Protein AF-A0A3D5PKW8-F1 (afdb_monomer)

Nearest PDB structures (foldseek):
  6fny-assembly1_G  TM=9.102E-01  e=1.187E-08  Sinorhizobium meliloti 1021
  7ptj-assembly1_D  TM=8.968E-01  e=5.286E-08  Sinorhizobium meliloti
  6g5z-assembly1_D  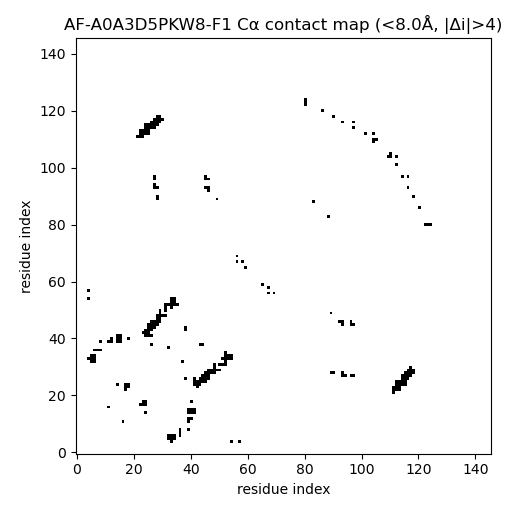TM=8.977E-01  e=1.152E-07  Sinorhizobium meliloti
  6fny-assembly2_H  TM=8.817E-01  e=1.080E-07  Sinorhizobium meliloti 1021
  6g5z-assembly1_A  TM=8.891E-01  e=2.354E-07  Sinorhizobium meliloti

Foldseek 3Di:
DDPDPAPDLPDQDVLNVLVVVVFQFEEQEADQHADDDPCSNRPYYQDDHPDDNYCLQPDDPVCNPDDRPPDDCVCVVVQDADPDDSLRVSVVSSVVRVVVVVVVCVVVVHDRYDYDYDRDDDDDDPPDDDDDDCPVVVVVPPPPDD

Structure (mmCIF, N/CA/C/O backbone):
data_AF-A0A3D5PKW8-F1
#
_entry.id   AF-A0A3D5PKW8-F1
#
loop_
_atom_site.group_PDB
_atom_site.id
_atom_site.type_symbol
_atom_site.label_atom_id
_atom_site.label_alt_id
_atom_site.label_comp_id
_atom_site.label_asym_id
_atom_site.label_entity_id
_atom_site.label_seq_id
_atom_site.pdbx_PDB_ins_code
_atom_site.Cartn_x
_atom_site.Cartn_y
_atom_site.Cartn_z
_atom_site.occupancy
_atom_site.B_iso_or_equiv
_atom_site.auth_seq_id
_atom_site.auth_comp_id
_atom_site.auth_asym_id
_atom_site.auth_atom_id
_atom_site.pdbx_PDB_model_num
ATOM 1 N N . MET A 1 1 ? -9.721 -13.709 -27.368 1.00 35.06 1 MET A N 1
ATOM 2 C CA . MET A 1 1 ? -8.764 -14.196 -26.354 1.00 35.06 1 MET A CA 1
ATOM 3 C C . MET A 1 1 ? -8.447 -13.022 -25.437 1.00 35.06 1 MET A C 1
ATOM 5 O O . MET A 1 1 ? -7.541 -12.252 -25.710 1.00 35.06 1 MET A O 1
ATOM 9 N N . THR A 1 2 ? -9.304 -12.778 -24.450 1.00 37.28 2 THR A N 1
ATOM 10 C CA . THR A 1 2 ? -9.257 -11.606 -23.562 1.00 37.28 2 THR A CA 1
ATOM 11 C C . THR A 1 2 ? -8.416 -11.942 -22.334 1.00 37.28 2 THR A C 1
ATOM 13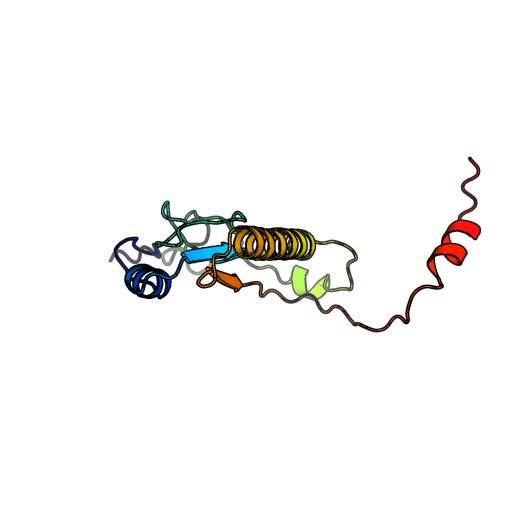 O O . THR A 1 2 ? -8.935 -12.390 -21.320 1.00 37.28 2 THR A O 1
ATOM 16 N N . MET A 1 3 ? -7.102 -11.752 -22.434 1.00 43.50 3 MET A N 1
ATOM 17 C CA . MET A 1 3 ? -6.218 -11.673 -21.266 1.00 43.50 3 MET A CA 1
ATOM 18 C C . MET A 1 3 ? -6.175 -10.211 -20.815 1.00 43.50 3 MET A C 1
ATOM 20 O O . MET A 1 3 ? -5.221 -9.491 -21.090 1.00 43.50 3 MET A O 1
ATOM 24 N N . LEU A 1 4 ? -7.255 -9.742 -20.187 1.00 51.53 4 LEU A N 1
ATOM 25 C CA . LEU A 1 4 ? -7.204 -8.513 -19.400 1.00 51.53 4 LEU A CA 1
ATOM 26 C C . LEU A 1 4 ? -6.596 -8.891 -18.051 1.00 51.53 4 LEU A C 1
ATOM 28 O O . LEU A 1 4 ? -7.197 -9.653 -17.296 1.00 51.53 4 LEU A O 1
ATOM 32 N N . GLN A 1 5 ? -5.406 -8.374 -17.750 1.00 53.72 5 GLN A N 1
ATOM 33 C CA . GLN A 1 5 ? -4.791 -8.465 -16.425 1.00 53.72 5 GLN A CA 1
ATOM 34 C C . GLN A 1 5 ? -5.507 -7.499 -15.468 1.00 53.72 5 GLN A C 1
ATOM 36 O O . GLN A 1 5 ? -4.923 -6.564 -14.939 1.00 53.72 5 GLN A O 1
ATOM 41 N N . SER A 1 6 ? -6.819 -7.672 -15.316 1.00 56.66 6 SER A N 1
ATOM 42 C CA . SER A 1 6 ? -7.646 -6.935 -14.366 1.00 56.66 6 SER A CA 1
ATOM 43 C C . SER A 1 6 ? -7.862 -7.805 -13.138 1.00 56.66 6 SER A C 1
ATOM 45 O O . SER A 1 6 ? -8.316 -8.946 -13.273 1.00 56.66 6 SER A O 1
ATOM 47 N N . PHE A 1 7 ? -7.579 -7.279 -11.947 1.00 67.38 7 PHE A N 1
ATOM 48 C CA . PHE A 1 7 ? -7.906 -7.991 -10.717 1.00 67.38 7 PHE A CA 1
ATOM 49 C C . PHE A 1 7 ? -9.395 -7.784 -10.419 1.00 67.38 7 PHE A C 1
ATOM 51 O O . PHE A 1 7 ? -9.818 -6.728 -9.948 1.00 67.38 7 PHE A O 1
ATOM 58 N N . LEU A 1 8 ? -10.213 -8.772 -10.797 1.00 76.44 8 LEU A N 1
ATOM 59 C CA . LEU A 1 8 ? -11.668 -8.678 -10.700 1.00 76.44 8 LEU A CA 1
ATOM 60 C C . LEU A 1 8 ? -12.091 -8.524 -9.238 1.00 76.44 8 LEU A C 1
ATOM 62 O O . LEU A 1 8 ? -11.729 -9.359 -8.412 1.00 76.44 8 LEU A O 1
ATOM 66 N N . SER A 1 9 ? -12.927 -7.521 -8.961 1.00 75.69 9 SER A N 1
ATOM 67 C CA . SER A 1 9 ? -13.497 -7.254 -7.629 1.00 75.69 9 SER A CA 1
ATOM 68 C C . SER A 1 9 ? -14.221 -8.472 -7.035 1.00 75.69 9 SER A C 1
ATOM 70 O O . SER A 1 9 ? -14.174 -8.715 -5.838 1.00 75.69 9 SER A O 1
ATOM 72 N N . ALA A 1 10 ? -14.807 -9.323 -7.886 1.00 79.50 10 ALA A N 1
ATOM 73 C CA . ALA A 1 10 ? -15.470 -10.560 -7.469 1.00 79.50 10 ALA A CA 1
ATOM 74 C C . ALA A 1 10 ? -14.515 -11.665 -6.967 1.00 79.50 10 ALA A C 1
ATOM 76 O O . ALA A 1 10 ? -14.983 -12.711 -6.518 1.00 79.50 10 ALA A O 1
ATOM 77 N N . THR A 1 11 ? -13.196 -11.486 -7.084 1.00 83.94 11 THR A N 1
ATOM 78 C CA . THR A 1 11 ? -12.212 -12.486 -6.650 1.00 83.94 11 THR A CA 1
ATOM 79 C C . THR A 1 11 ? -11.962 -12.333 -5.150 1.00 83.94 11 THR A C 1
ATOM 81 O O . THR A 1 11 ? -11.376 -11.328 -4.743 1.00 83.94 11 THR A O 1
ATOM 84 N N . PRO A 1 12 ? -12.342 -13.314 -4.311 1.00 86.00 12 PRO A N 1
ATOM 85 C CA . PRO A 1 12 ? -12.176 -13.183 -2.873 1.00 86.00 12 PRO A CA 1
ATOM 86 C C . PRO A 1 12 ? -10.692 -13.168 -2.496 1.00 86.00 12 PRO A C 1
ATOM 88 O O . PRO A 1 12 ? -9.926 -14.069 -2.842 1.00 86.00 12 PRO A O 1
ATOM 91 N N . THR A 1 13 ? -10.299 -12.146 -1.744 1.00 84.75 13 THR A N 1
ATOM 92 C CA . THR A 1 13 ? -8.970 -12.011 -1.136 1.00 84.75 13 THR A CA 1
ATOM 93 C C . THR A 1 13 ? -8.996 -12.480 0.317 1.00 84.75 13 THR A C 1
ATOM 95 O O . THR A 1 13 ? -10.053 -12.720 0.900 1.00 84.75 13 THR A O 1
ATOM 98 N N . PHE A 1 14 ? -7.833 -12.578 0.960 1.00 84.62 14 PHE A N 1
ATOM 99 C CA . PHE A 1 14 ? -7.789 -12.870 2.395 1.00 84.62 14 PHE A CA 1
ATOM 100 C C . PHE A 1 14 ? -8.512 -11.798 3.236 1.00 84.62 14 PHE A C 1
ATOM 102 O O . PHE A 1 14 ? -9.073 -12.130 4.279 1.00 84.62 14 PHE A O 1
ATOM 109 N N . ALA A 1 15 ? -8.547 -10.541 2.769 1.00 83.50 15 ALA A N 1
ATOM 110 C CA . ALA A 1 15 ? -9.270 -9.459 3.432 1.00 83.50 15 ALA A CA 1
ATOM 111 C C . ALA A 1 15 ? -10.773 -9.763 3.520 1.00 83.50 15 ALA A C 1
ATOM 113 O O . ALA A 1 15 ? -11.371 -9.552 4.572 1.00 83.50 15 ALA A O 1
ATOM 114 N N . HIS A 1 16 ? -11.351 -10.388 2.485 1.00 87.12 16 HIS A N 1
ATOM 115 C CA . HIS A 1 16 ? -12.749 -10.827 2.502 1.00 87.12 16 HIS A CA 1
ATOM 116 C C . HIS A 1 16 ? -13.007 -11.814 3.649 1.00 87.12 16 HIS A C 1
ATOM 118 O O . HIS A 1 16 ? -13.952 -11.654 4.420 1.00 87.12 16 HIS A O 1
ATOM 124 N N . TYR A 1 17 ? -12.151 -12.829 3.795 1.00 86.44 17 TYR A N 1
ATOM 125 C CA . TYR A 1 17 ? -12.312 -13.843 4.839 1.00 86.44 17 TYR A CA 1
ATOM 126 C C . TYR A 1 17 ? -12.109 -13.274 6.247 1.00 86.44 17 TYR A C 1
ATOM 128 O O . TYR A 1 17 ? -12.842 -13.633 7.165 1.00 86.44 17 TYR A O 1
ATOM 136 N N . LEU A 1 18 ? -11.149 -12.364 6.422 1.00 83.69 18 LEU A N 1
ATOM 137 C CA . LEU A 1 18 ? -10.912 -11.697 7.703 1.00 83.69 18 LEU A CA 1
ATOM 138 C C . LEU A 1 18 ? -12.077 -10.791 8.099 1.00 83.69 18 LEU A C 1
ATOM 140 O O . LEU A 1 18 ? -12.521 -10.837 9.246 1.00 83.69 18 LEU A O 1
ATOM 144 N N . ARG A 1 19 ? -12.622 -10.038 7.142 1.00 82.94 19 ARG A N 1
ATOM 145 C CA . ARG A 1 19 ? -13.807 -9.207 7.351 1.00 82.94 19 ARG A CA 1
ATOM 146 C C . ARG A 1 19 ? -15.015 -10.054 7.755 1.00 82.94 19 ARG A C 1
ATOM 148 O O . ARG A 1 19 ? -15.702 -9.723 8.718 1.00 82.94 19 ARG A O 1
ATOM 155 N N . LEU A 1 20 ? -15.234 -11.193 7.091 1.00 85.81 20 LEU A N 1
ATOM 156 C CA . LEU A 1 20 ? -16.281 -12.153 7.471 1.00 85.81 20 LEU A CA 1
ATOM 157 C C . LEU A 1 20 ? -16.071 -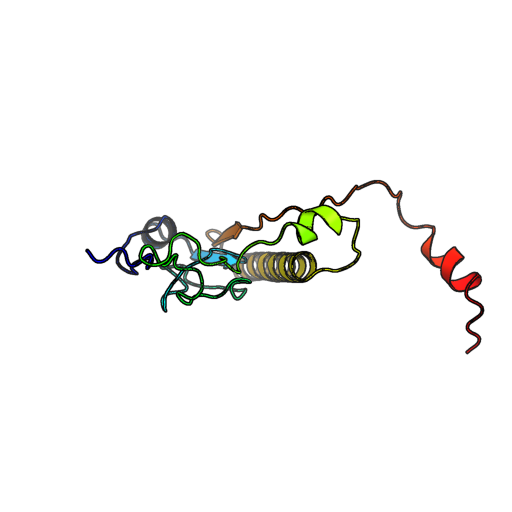12.739 8.876 1.00 85.81 20 LEU A C 1
ATOM 159 O O . LEU A 1 20 ? -17.043 -13.029 9.569 1.00 85.81 20 LEU A O 1
ATOM 163 N N . ALA A 1 21 ? -14.820 -12.881 9.316 1.00 86.12 21 ALA A N 1
ATOM 164 C CA . ALA A 1 21 ? -14.469 -13.311 10.668 1.00 86.12 21 ALA A CA 1
ATOM 165 C C . ALA A 1 21 ? -14.523 -12.177 11.719 1.00 86.12 21 ALA A C 1
ATOM 167 O O . ALA A 1 21 ? -14.210 -12.416 12.885 1.00 86.12 21 ALA A O 1
ATOM 168 N N . GLY A 1 22 ? -14.926 -10.958 11.338 1.00 83.00 22 GLY A N 1
ATOM 169 C CA . GLY A 1 22 ? -15.069 -9.814 12.245 1.00 83.00 22 GLY A CA 1
ATOM 170 C C . GLY A 1 22 ? -13.766 -9.069 12.553 1.00 83.00 22 GLY A C 1
ATOM 171 O O . GLY A 1 22 ? -13.696 -8.347 13.550 1.00 83.00 22 GLY A O 1
ATOM 172 N N . TYR A 1 23 ? -12.729 -9.248 11.732 1.00 84.00 23 TYR A N 1
ATOM 173 C CA . TYR A 1 23 ? -11.530 -8.413 11.785 1.00 84.00 23 TYR A CA 1
ATOM 174 C C . TYR A 1 23 ? -11.758 -7.111 11.032 1.00 84.00 23 TYR A C 1
ATOM 176 O O . TYR A 1 23 ? -12.371 -7.112 9.969 1.00 84.00 23 TYR A O 1
ATOM 184 N N . GLN A 1 24 ? -11.183 -6.032 11.558 1.00 83.88 24 GLN A N 1
ATOM 185 C CA . GLN A 1 24 ? -11.071 -4.783 10.819 1.00 83.88 24 GLN A CA 1
ATOM 186 C C . GLN A 1 24 ? -9.824 -4.832 9.947 1.00 83.88 24 GLN A C 1
ATOM 188 O O . GLN A 1 24 ? -8.711 -5.028 10.452 1.00 83.88 24 GLN A O 1
ATOM 193 N N . THR A 1 25 ? -10.005 -4.649 8.646 1.00 86.94 25 THR A N 1
ATOM 194 C CA . THR A 1 25 ? -8.923 -4.781 7.665 1.00 86.94 25 THR A CA 1
ATOM 195 C C . THR A 1 25 ? -8.504 -3.429 7.104 1.00 86.94 25 THR A C 1
ATOM 197 O O . THR A 1 25 ? -9.331 -2.609 6.717 1.00 86.94 25 THR A O 1
ATOM 200 N N . CYS A 1 26 ? -7.196 -3.189 7.042 1.00 88.69 26 CYS A N 1
ATOM 201 C CA . CYS A 1 26 ? -6.646 -1.964 6.476 1.00 88.69 26 CYS A CA 1
ATOM 202 C C . CYS A 1 26 ? -5.397 -2.237 5.645 1.00 88.69 26 CYS A C 1
ATOM 204 O O . CYS A 1 26 ? -4.565 -3.077 6.004 1.00 88.69 26 CYS A O 1
ATOM 206 N N . LEU A 1 27 ? -5.269 -1.497 4.548 1.00 90.06 27 LEU A N 1
ATOM 207 C CA . LEU A 1 27 ? -4.119 -1.512 3.662 1.00 90.06 27 LEU A CA 1
ATOM 208 C C . LEU A 1 27 ? -3.292 -0.235 3.844 1.00 90.06 27 LEU A C 1
ATOM 210 O O . LEU A 1 27 ? -3.775 0.873 3.608 1.00 90.06 27 LEU A O 1
ATOM 214 N N . SER A 1 28 ? -2.019 -0.401 4.200 1.00 90.31 28 SER A N 1
ATOM 215 C CA . SE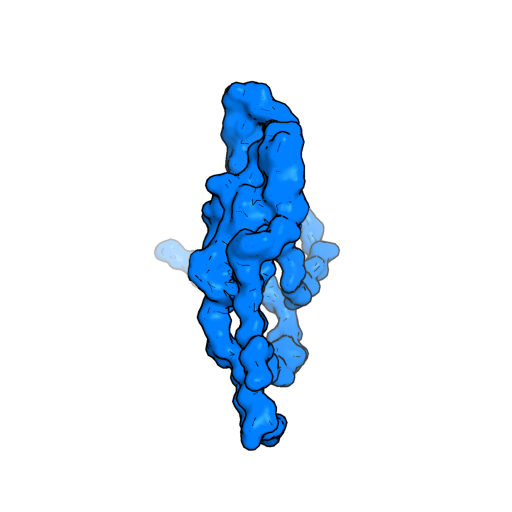R A 1 28 ? -1.021 0.667 4.128 1.00 90.31 28 SER A CA 1
ATOM 216 C C . SER A 1 28 ? 0.128 0.190 3.255 1.00 90.31 28 SER A C 1
ATOM 218 O O . SER A 1 28 ? 0.842 -0.739 3.621 1.00 90.31 28 SER A O 1
ATOM 220 N N . GLY A 1 29 ? 0.304 0.800 2.091 1.00 88.88 29 GLY A N 1
ATOM 221 C CA . GLY A 1 29 ? 1.370 0.462 1.157 1.00 88.88 29 GLY A CA 1
ATOM 222 C C . GLY A 1 29 ? 0.897 -0.020 -0.200 1.00 88.88 29 GLY A C 1
ATOM 223 O O . GLY A 1 29 ? -0.252 0.159 -0.618 1.00 88.88 29 GLY A O 1
ATOM 224 N N . LYS A 1 30 ? 1.858 -0.596 -0.915 1.00 88.56 30 LYS A N 1
ATOM 225 C CA . LYS A 1 30 ? 1.704 -1.004 -2.303 1.00 88.56 30 LYS A CA 1
ATOM 226 C C . LYS A 1 30 ? 0.937 -2.312 -2.365 1.00 88.56 30 LYS A C 1
ATOM 228 O O . LYS A 1 30 ? 1.284 -3.251 -1.658 1.00 88.56 30 LYS A O 1
ATOM 233 N N . MET A 1 31 ? 0.001 -2.425 -3.305 1.00 88.94 31 MET A N 1
ATOM 234 C CA . MET A 1 31 ? -0.601 -3.723 -3.622 1.00 88.94 31 MET A CA 1
ATOM 235 C C . MET A 1 31 ? -0.704 -4.026 -5.118 1.00 88.94 31 MET A C 1
ATOM 237 O O . MET A 1 31 ? -0.896 -5.180 -5.495 1.00 88.94 31 MET A O 1
ATOM 241 N N . HIS A 1 32 ? -0.457 -3.021 -5.966 1.00 88.06 32 HIS A N 1
ATOM 242 C CA . HIS A 1 32 ? -0.415 -3.132 -7.423 1.00 88.06 32 HIS A CA 1
ATOM 243 C C . HIS A 1 32 ? -1.726 -3.672 -8.017 1.00 88.06 32 HIS A C 1
ATOM 245 O O . HIS A 1 32 ? -1.728 -4.505 -8.923 1.00 88.06 32 HIS A O 1
ATOM 251 N N . PHE A 1 33 ? -2.859 -3.200 -7.494 1.00 87.50 33 PHE A N 1
ATOM 252 C CA . PHE A 1 33 ? -4.162 -3.508 -8.068 1.00 87.50 33 PHE A CA 1
ATOM 253 C C . PHE A 1 33 ? -4.341 -2.763 -9.393 1.00 87.50 33 PHE A C 1
ATOM 255 O O . PHE A 1 33 ? -4.294 -1.533 -9.436 1.00 87.50 33 PHE A O 1
ATOM 262 N N . ALA A 1 34 ? -4.562 -3.517 -10.469 1.00 86.75 34 ALA A N 1
ATOM 263 C CA . ALA A 1 34 ? -4.913 -2.979 -11.778 1.00 86.75 34 ALA A CA 1
ATOM 264 C C . ALA A 1 34 ? -6.438 -2.944 -11.941 1.00 86.75 34 ALA A C 1
ATOM 266 O O . ALA A 1 34 ? -7.116 -3.966 -11.768 1.00 86.75 34 ALA A O 1
ATOM 267 N N . GLY A 1 35 ? -6.965 -1.777 -12.312 1.00 86.56 35 GLY A N 1
ATOM 268 C CA . GLY A 1 35 ? -8.392 -1.509 -12.447 1.00 86.56 35 GLY A CA 1
ATOM 269 C C . GLY A 1 35 ? -8.949 -0.539 -11.394 1.00 86.56 35 GLY A C 1
ATOM 270 O O . GLY A 1 35 ? -8.217 -0.028 -10.546 1.00 86.56 35 GLY A O 1
ATOM 271 N N . PRO A 1 36 ? -10.262 -0.253 -11.461 1.00 88.12 36 PRO A N 1
ATOM 272 C CA . PRO A 1 36 ? -10.899 0.762 -10.622 1.00 88.12 36 PRO A CA 1
ATOM 273 C C . PRO A 1 36 ? -11.070 0.335 -9.158 1.00 88.12 36 PRO A C 1
ATOM 275 O O . PRO A 1 36 ? -11.161 1.195 -8.287 1.00 88.12 36 PRO A O 1
ATOM 278 N N . ASP A 1 37 ? -11.123 -0.971 -8.879 1.00 89.88 37 ASP A N 1
ATOM 279 C CA . ASP A 1 37 ? -11.144 -1.470 -7.505 1.00 89.88 37 ASP A CA 1
ATOM 280 C C . ASP A 1 37 ? -9.727 -1.401 -6.929 1.00 89.88 37 ASP A C 1
ATOM 282 O O . ASP A 1 37 ? -8.805 -2.037 -7.434 1.00 89.88 37 ASP A O 1
ATOM 286 N N . GLN A 1 38 ? -9.560 -0.570 -5.905 1.00 89.38 38 GLN A N 1
ATOM 287 C CA . GLN A 1 38 ? -8.295 -0.344 -5.210 1.00 89.38 38 GLN A CA 1
ATOM 288 C C . GLN A 1 38 ? -8.342 -0.814 -3.753 1.00 89.38 38 GLN A C 1
ATOM 290 O O . GLN A 1 38 ? -7.384 -0.581 -3.012 1.00 89.38 38 GLN A O 1
ATOM 295 N N . LEU A 1 39 ? -9.441 -1.443 -3.336 1.00 87.62 39 LEU A N 1
ATOM 296 C CA . LEU A 1 39 ? -9.646 -1.905 -1.969 1.00 87.62 39 LEU A CA 1
ATOM 297 C C . LEU A 1 39 ? -9.723 -3.419 -1.899 1.00 87.62 39 LEU A C 1
ATOM 299 O O . LEU A 1 39 ? -9.183 -3.982 -0.957 1.00 87.62 39 LEU A O 1
ATOM 303 N N . HIS A 1 40 ? -10.386 -4.087 -2.846 1.00 86.31 40 HIS A N 1
ATOM 304 C CA . HIS A 1 40 ? -10.583 -5.543 -2.810 1.00 86.31 40 HIS A CA 1
ATOM 305 C C . HIS A 1 40 ? -10.978 -6.046 -1.406 1.00 86.31 40 HIS A C 1
ATOM 307 O O . HIS A 1 40 ? -10.410 -7.017 -0.889 1.00 86.31 40 HIS A O 1
ATOM 313 N N . GLU A 1 41 ? -11.950 -5.338 -0.814 1.00 85.06 41 GLU A N 1
ATOM 314 C CA . GLU A 1 41 ? -12.534 -5.509 0.529 1.00 85.06 41 GLU A CA 1
ATOM 315 C C . GLU A 1 41 ? -11.668 -5.141 1.743 1.00 85.06 41 GLU A C 1
ATOM 317 O O . GLU A 1 41 ? -12.105 -5.356 2.874 1.00 85.06 41 GLU A O 1
ATOM 322 N N . TYR A 1 42 ? -10.500 -4.518 1.561 1.00 86.62 42 TYR A N 1
ATOM 323 C CA . TYR A 1 42 ? -9.943 -3.713 2.651 1.00 86.62 42 TYR A CA 1
ATOM 324 C C . TYR A 1 42 ? -10.932 -2.597 2.998 1.00 86.62 42 TYR A C 1
ATOM 326 O O . TYR A 1 42 ? -11.364 -1.844 2.126 1.00 86.62 42 TYR A O 1
ATOM 334 N N . GLU A 1 43 ? -11.293 -2.483 4.273 1.00 87.44 43 GLU A N 1
ATOM 335 C CA . GLU A 1 43 ? -12.246 -1.461 4.724 1.00 87.44 43 GLU A CA 1
ATOM 336 C C . GLU A 1 43 ? -11.653 -0.055 4.633 1.00 87.44 43 GLU A C 1
ATOM 338 O O . GLU A 1 43 ? -12.366 0.917 4.388 1.00 87.44 43 GLU A O 1
ATOM 343 N N . GLU A 1 44 ? -10.338 0.046 4.810 1.00 88.75 44 GLU A N 1
ATOM 344 C CA . GLU A 1 44 ? -9.594 1.294 4.746 1.00 88.75 44 GLU A CA 1
ATOM 345 C C . GLU A 1 44 ? -8.308 1.110 3.935 1.00 88.75 44 GLU A C 1
ATOM 347 O O . GLU A 1 44 ? -7.617 0.093 4.046 1.00 88.75 44 GLU A O 1
ATOM 352 N N . ARG A 1 45 ? -7.952 2.131 3.152 1.00 91.25 45 ARG A N 1
ATOM 353 C CA . ARG A 1 45 ? -6.651 2.243 2.492 1.00 91.25 45 ARG A CA 1
ATOM 354 C C . ARG A 1 45 ? -6.030 3.584 2.849 1.00 91.25 45 ARG A C 1
ATOM 356 O O . ARG A 1 45 ? -6.608 4.624 2.551 1.00 91.25 45 ARG A O 1
ATOM 363 N N . LEU A 1 46 ? -4.879 3.538 3.512 1.00 90.75 46 LEU A N 1
ATOM 364 C CA . LEU A 1 46 ? -4.224 4.723 4.072 1.00 90.75 46 LEU A CA 1
ATOM 365 C C . LEU A 1 46 ? -3.386 5.444 3.019 1.00 90.75 46 LEU A C 1
ATOM 367 O O . LEU A 1 46 ? -3.450 6.660 2.883 1.00 90.75 46 LEU A O 1
ATOM 371 N N . THR A 1 47 ? -2.655 4.679 2.212 1.00 90.75 47 THR A N 1
ATOM 372 C CA . THR A 1 47 ? -1.805 5.225 1.155 1.00 90.75 47 THR A CA 1
ATOM 373 C C . THR A 1 47 ? -2.311 4.840 -0.227 1.00 90.75 47 THR A C 1
ATOM 375 O O . THR A 1 47 ? -2.813 3.733 -0.463 1.00 90.75 47 THR A O 1
ATOM 378 N N . THR A 1 48 ? -2.147 5.757 -1.179 1.00 90.62 48 THR A N 1
ATOM 379 C CA . THR A 1 48 ? -2.329 5.453 -2.602 1.00 90.62 48 THR A CA 1
ATOM 380 C C . THR A 1 48 ? -1.288 4.433 -3.053 1.00 90.62 48 THR A C 1
ATOM 382 O O . THR A 1 48 ? -0.275 4.234 -2.383 1.00 90.62 48 THR A O 1
ATOM 385 N N . ASP A 1 49 ? -1.506 3.762 -4.182 1.00 88.31 49 ASP A N 1
ATOM 386 C CA . ASP A 1 49 ? -0.428 2.965 -4.769 1.00 88.31 49 ASP A CA 1
ATOM 387 C C . ASP A 1 49 ? 0.668 3.888 -5.319 1.00 88.31 49 ASP A C 1
ATOM 389 O O . ASP A 1 49 ? 0.387 5.004 -5.760 1.00 88.31 49 ASP A O 1
ATOM 393 N N . ILE A 1 50 ? 1.916 3.425 -5.276 1.00 88.12 50 ILE A N 1
ATOM 394 C CA . ILE A 1 50 ? 3.040 4.120 -5.916 1.00 88.12 50 ILE A CA 1
ATOM 395 C C . ILE A 1 50 ? 3.063 3.854 -7.429 1.00 88.12 50 ILE A C 1
ATOM 397 O O . ILE A 1 50 ? 3.689 4.591 -8.188 1.00 88.12 50 ILE A O 1
ATOM 401 N N . TYR A 1 51 ? 2.376 2.799 -7.876 1.00 87.31 51 TYR A N 1
ATOM 402 C CA . TYR A 1 51 ? 2.297 2.414 -9.278 1.00 87.31 51 TYR A CA 1
ATOM 403 C C . TYR A 1 51 ? 0.937 2.706 -9.896 1.00 87.31 51 TYR A C 1
ATOM 405 O O . TYR A 1 51 ? -0.076 2.711 -9.195 1.00 87.31 51 TYR A O 1
ATOM 413 N N . PRO A 1 52 ? 0.904 2.950 -11.217 1.00 85.81 52 PRO A N 1
ATOM 414 C CA . PRO A 1 52 ? -0.342 3.233 -11.897 1.00 85.81 52 PRO A CA 1
ATOM 415 C C . PRO A 1 52 ? -1.300 2.041 -11.801 1.00 85.81 52 PRO A C 1
ATOM 417 O O . PRO A 1 52 ? -0.900 0.880 -11.876 1.00 85.81 52 PRO A O 1
ATOM 420 N N . SER A 1 53 ? -2.586 2.351 -11.651 1.00 85.75 53 SER A N 1
ATOM 421 C CA . SER A 1 53 ? -3.679 1.368 -11.627 1.00 85.75 53 SER A CA 1
ATOM 422 C C . SER A 1 53 ? -4.270 1.100 -13.014 1.00 85.75 53 SER A C 1
ATOM 424 O O . SER A 1 53 ? -5.246 0.358 -13.138 1.00 85.75 53 SER A O 1
ATOM 426 N N . ASP A 1 54 ? -3.739 1.750 -14.049 1.00 83.19 54 ASP A N 1
ATOM 427 C CA . ASP A 1 54 ? -4.182 1.601 -15.428 1.00 83.19 54 ASP A CA 1
ATOM 428 C C . ASP A 1 54 ? -3.489 0.413 -16.121 1.00 83.19 54 ASP A C 1
ATOM 430 O O . ASP A 1 54 ? -2.716 -0.344 -15.536 1.00 83.19 54 ASP A O 1
ATOM 434 N N . PHE A 1 55 ? -3.802 0.224 -17.400 1.00 81.75 55 PHE A N 1
ATOM 435 C CA . PHE A 1 55 ? -3.266 -0.870 -18.206 1.00 81.75 55 PHE A CA 1
ATOM 436 C C . PHE A 1 55 ? -2.040 -0.449 -19.029 1.00 81.75 55 PHE A C 1
ATOM 438 O O . PHE A 1 55 ? -1.723 -1.105 -20.022 1.00 81.75 55 PHE A O 1
ATOM 445 N N . CYS A 1 56 ? -1.345 0.634 -18.654 1.00 79.06 56 CYS A N 1
ATOM 446 C CA . CYS A 1 56 ? -0.241 1.174 -19.457 1.00 79.06 56 CYS A CA 1
ATOM 447 C C . CYS A 1 56 ? 0.959 0.217 -19.575 1.00 79.06 56 CYS A C 1
ATOM 449 O O . CYS A 1 56 ? 1.770 0.349 -20.489 1.00 79.06 56 CYS A O 1
ATOM 451 N N . TRP A 1 57 ? 1.058 -0.774 -18.685 1.00 78.00 57 TRP A N 1
ATOM 452 C CA . TRP A 1 57 ? 2.117 -1.788 -18.673 1.00 78.00 57 TRP A CA 1
ATOM 453 C C . TRP A 1 57 ? 1.708 -3.130 -19.287 1.00 78.00 57 TRP A C 1
ATOM 455 O O . TRP A 1 57 ? 2.417 -4.125 -19.131 1.00 78.00 57 TRP A O 1
ATOM 465 N N . MET A 1 58 ? 0.578 -3.178 -19.998 1.00 81.50 58 MET A N 1
ATOM 466 C CA . MET A 1 58 ? 0.164 -4.378 -20.721 1.00 81.50 58 MET A CA 1
ATOM 467 C C . MET A 1 58 ? 1.073 -4.623 -21.935 1.00 81.50 58 MET A C 1
ATOM 469 O O . MET A 1 58 ? 1.186 -3.747 -22.795 1.00 81.50 58 MET A O 1
ATOM 473 N N . PRO A 1 59 ? 1.694 -5.810 -22.060 1.00 78.94 59 PRO A N 1
ATOM 474 C CA . PRO A 1 59 ? 2.500 -6.131 -23.229 1.00 78.94 59 PRO A CA 1
ATOM 475 C C . PRO A 1 59 ? 1.613 -6.273 -24.473 1.00 78.94 59 PRO A C 1
ATOM 477 O O . PRO A 1 59 ? 0.597 -6.975 -24.455 1.00 78.94 59 PRO A O 1
ATOM 480 N N . ASN A 1 60 ? 2.021 -5.639 -25.575 1.00 82.88 60 ASN A N 1
ATOM 481 C CA . ASN A 1 60 ? 1.400 -5.841 -26.880 1.00 82.88 60 ASN A CA 1
ATOM 482 C C . ASN A 1 60 ? 2.066 -7.023 -27.597 1.00 82.88 60 ASN A C 1
ATOM 484 O O . ASN A 1 60 ? 3.093 -6.875 -28.249 1.00 82.88 60 ASN A O 1
ATOM 488 N N . TRP A 1 61 ? 1.447 -8.200 -27.518 1.00 83.12 61 TRP A N 1
ATOM 489 C CA . TRP A 1 61 ? 1.954 -9.417 -28.165 1.00 83.12 61 TRP A CA 1
ATOM 490 C C . TRP A 1 61 ? 1.975 -9.362 -29.699 1.00 83.12 61 TRP A C 1
ATOM 492 O O . TRP A 1 61 ? 2.614 -10.204 -30.324 1.00 83.12 61 TRP A O 1
ATOM 502 N N . SER A 1 62 ? 1.291 -8.390 -30.309 1.00 87.88 62 SER A N 1
ATOM 503 C CA . SER A 1 62 ? 1.345 -8.168 -31.760 1.00 87.88 62 SER A CA 1
ATOM 504 C C . SER A 1 62 ? 2.634 -7.460 -32.190 1.00 87.88 62 SER A C 1
ATOM 506 O O . SER A 1 62 ? 2.981 -7.486 -33.367 1.00 87.88 62 SER A O 1
ATOM 508 N N . GLU A 1 63 ? 3.346 -6.845 -31.244 1.00 86.38 63 GLU A N 1
ATOM 509 C CA . GLU A 1 63 ? 4.585 -6.097 -31.460 1.00 86.38 63 GLU A CA 1
ATOM 510 C C . GLU A 1 63 ? 5.666 -6.591 -30.479 1.00 86.38 63 GLU A C 1
ATOM 512 O O . GLU A 1 63 ? 6.035 -5.884 -29.542 1.00 86.38 63 GLU A O 1
ATOM 517 N N . PRO A 1 64 ? 6.175 -7.824 -30.659 1.00 80.44 64 PRO A N 1
ATOM 518 C CA . PRO A 1 64 ? 7.068 -8.466 -29.690 1.00 80.44 64 PRO A CA 1
ATOM 519 C C . PRO A 1 64 ? 8.411 -7.743 -29.507 1.00 80.44 64 PRO A C 1
ATOM 521 O O . PRO A 1 64 ? 9.011 -7.842 -28.440 1.00 80.44 64 PRO A O 1
ATOM 524 N N . ASP A 1 65 ? 8.863 -7.002 -30.522 1.00 84.06 65 ASP A N 1
ATOM 525 C CA . ASP A 1 65 ? 10.128 -6.256 -30.500 1.00 84.06 65 ASP A CA 1
ATOM 526 C C . ASP A 1 65 ? 9.970 -4.808 -30.001 1.00 84.06 65 ASP A C 1
ATOM 528 O O . ASP A 1 65 ? 10.950 -4.059 -29.927 1.00 84.06 65 ASP A O 1
ATOM 532 N N . ALA A 1 66 ? 8.746 -4.373 -29.673 1.00 80.19 66 ALA A N 1
ATOM 533 C CA . ALA A 1 66 ? 8.521 -3.035 -29.147 1.00 80.19 66 ALA A CA 1
ATOM 534 C C . ALA A 1 66 ? 9.223 -2.869 -27.794 1.00 80.19 66 ALA A C 1
ATOM 536 O O . ALA A 1 66 ? 9.137 -3.718 -26.902 1.00 80.19 66 ALA A O 1
ATOM 537 N N . LYS A 1 67 ? 9.909 -1.735 -27.615 1.00 69.88 67 LYS A N 1
ATOM 538 C CA . LYS A 1 67 ? 10.516 -1.406 -26.326 1.00 69.88 67 LYS A CA 1
ATOM 539 C C . LYS A 1 67 ? 9.424 -1.238 -25.279 1.00 69.88 67 LYS A C 1
ATOM 541 O O . LYS A 1 67 ? 8.615 -0.316 -25.344 1.00 69.88 67 LYS A O 1
ATOM 546 N N . VAL A 1 68 ? 9.462 -2.096 -24.275 1.00 67.69 68 VAL A N 1
ATOM 547 C CA . VAL A 1 68 ? 8.681 -1.939 -23.057 1.00 67.69 68 VAL A CA 1
ATOM 548 C C . VAL A 1 68 ? 9.317 -0.868 -22.169 1.00 67.69 68 VAL A C 1
ATOM 550 O O . VAL A 1 68 ? 10.481 -0.968 -21.795 1.00 67.69 68 VAL A O 1
ATOM 553 N N . ALA A 1 69 ? 8.558 0.176 -21.836 1.00 65.50 69 ALA A N 1
ATOM 554 C CA . ALA A 1 69 ? 9.067 1.350 -21.118 1.00 65.50 69 ALA A CA 1
ATOM 555 C C . ALA A 1 69 ? 9.160 1.175 -19.586 1.00 65.50 69 ALA A C 1
ATOM 557 O O . ALA A 1 69 ? 9.440 2.138 -18.879 1.00 65.50 69 ALA A O 1
ATOM 558 N N . PHE A 1 70 ? 8.890 -0.020 -19.046 1.00 68.81 70 PHE A N 1
ATOM 559 C CA . PHE A 1 70 ? 8.742 -0.211 -17.598 1.00 68.81 70 PHE A CA 1
ATOM 560 C C . PHE A 1 70 ? 10.061 -0.426 -16.837 1.00 68.81 70 PHE A C 1
ATOM 562 O O . PHE A 1 70 ? 10.102 -0.185 -15.631 1.00 68.81 70 PHE A O 1
ATOM 569 N N . GLN A 1 71 ? 11.137 -0.879 -17.491 1.00 72.88 71 GLN A N 1
ATOM 570 C CA . GLN A 1 71 ? 12.441 -1.095 -16.851 1.00 72.88 71 GLN A CA 1
ATOM 571 C C . GLN A 1 71 ? 13.591 -0.752 -17.802 1.00 72.88 71 GLN A C 1
ATOM 573 O O . GLN A 1 71 ? 13.637 -1.237 -18.929 1.00 72.88 71 GLN A O 1
ATOM 578 N N . ASP A 1 72 ? 14.538 0.051 -17.311 1.00 77.00 72 ASP A N 1
ATOM 579 C CA . ASP A 1 72 ? 15.773 0.423 -18.004 1.00 77.00 72 ASP A CA 1
ATOM 580 C C . ASP A 1 72 ? 16.992 -0.067 -17.201 1.00 77.00 72 ASP A C 1
ATOM 582 O O . ASP A 1 72 ? 16.987 -0.071 -15.965 1.00 77.00 72 ASP A O 1
ATOM 586 N N . ILE A 1 73 ? 18.054 -0.464 -17.906 1.00 82.50 73 ILE A N 1
ATOM 587 C CA . ILE A 1 73 ? 19.341 -0.840 -17.316 1.00 82.50 73 ILE A CA 1
ATOM 588 C C . ILE A 1 73 ? 20.025 0.338 -16.614 1.00 82.50 73 ILE A C 1
ATOM 590 O O . ILE A 1 73 ? 20.874 0.106 -15.753 1.00 82.50 73 ILE A O 1
ATOM 594 N N . GLN A 1 74 ? 19.628 1.584 -16.911 1.00 80.94 74 GLN A N 1
ATOM 595 C CA . GLN A 1 74 ? 20.106 2.766 -16.182 1.00 80.94 74 GLN A CA 1
ATOM 596 C C . GLN A 1 74 ? 19.942 2.618 -14.667 1.00 80.94 74 GLN A C 1
ATOM 598 O O . GLN A 1 74 ? 20.857 2.962 -13.929 1.00 80.94 74 GLN A O 1
ATOM 603 N N . ASN A 1 75 ? 18.866 1.974 -14.199 1.00 79.06 75 ASN A N 1
ATOM 604 C CA . ASN A 1 75 ? 18.663 1.718 -12.772 1.00 79.06 75 ASN A CA 1
ATOM 605 C C . ASN A 1 75 ? 19.826 0.937 -12.141 1.00 79.06 75 ASN A C 1
ATOM 607 O O . ASN A 1 75 ? 20.177 1.184 -10.993 1.00 79.06 75 ASN A O 1
ATOM 611 N N . VAL A 1 76 ? 20.442 0.006 -12.877 1.00 84.38 76 VAL A N 1
ATOM 612 C CA . VAL A 1 76 ? 21.593 -0.779 -12.399 1.00 84.38 76 VAL A CA 1
ATOM 613 C C . VAL A 1 76 ? 22.868 0.062 -12.409 1.00 84.38 76 VAL A C 1
ATOM 615 O O . VAL A 1 76 ? 23.676 -0.043 -11.490 1.00 84.38 76 VAL A O 1
ATOM 618 N N . ILE A 1 77 ? 23.042 0.892 -13.437 1.00 88.31 77 ILE A N 1
ATOM 619 C CA . ILE A 1 77 ? 24.227 1.739 -13.623 1.00 88.31 77 ILE A CA 1
ATOM 620 C C . ILE A 1 77 ? 24.269 2.850 -12.567 1.00 88.31 77 ILE A C 1
ATOM 622 O O . ILE A 1 77 ? 25.316 3.108 -11.980 1.00 88.31 77 ILE A O 1
ATOM 626 N N . GLU A 1 78 ? 23.126 3.476 -12.306 1.00 82.44 78 GLU A N 1
ATOM 627 C CA . GLU A 1 78 ? 22.977 4.621 -11.404 1.00 82.44 78 GLU A CA 1
ATOM 628 C C . GLU A 1 78 ? 22.691 4.207 -9.953 1.00 82.44 78 GLU A C 1
ATOM 630 O O . GLU A 1 78 ? 22.515 5.059 -9.080 1.00 82.44 78 GLU A O 1
ATOM 635 N N . THR A 1 79 ? 22.657 2.901 -9.659 1.00 85.06 79 THR A N 1
ATOM 636 C CA . THR A 1 79 ? 22.436 2.413 -8.295 1.00 85.06 79 THR A CA 1
ATOM 637 C C . THR A 1 79 ? 23.519 2.946 -7.355 1.00 85.06 79 THR A C 1
ATOM 639 O O . THR A 1 79 ? 24.715 2.717 -7.536 1.00 85.06 79 THR A O 1
ATOM 642 N N . GLY A 1 80 ? 23.084 3.577 -6.268 1.00 86.25 80 GLY A N 1
ATOM 643 C CA . GLY A 1 80 ? 23.955 4.090 -5.222 1.00 86.25 80 GLY A CA 1
ATOM 644 C C . GLY A 1 80 ? 23.177 4.412 -3.947 1.00 86.25 80 GLY A C 1
ATOM 645 O O . GLY A 1 80 ? 21.950 4.312 -3.925 1.00 86.25 80 GLY A O 1
ATOM 646 N N . PRO A 1 81 ? 23.872 4.770 -2.856 1.00 88.69 81 PRO A N 1
ATOM 647 C CA . PRO A 1 81 ? 23.208 5.263 -1.660 1.00 88.69 81 PRO A CA 1
ATOM 648 C C . PRO A 1 81 ? 22.512 6.593 -1.969 1.00 88.69 81 PRO A C 1
ATOM 650 O O . PRO A 1 81 ? 23.137 7.524 -2.475 1.00 88.69 81 PRO A O 1
ATOM 653 N N . CYS A 1 82 ? 21.236 6.695 -1.618 1.00 84.31 82 CYS A N 1
ATOM 654 C CA . CYS A 1 82 ? 20.469 7.931 -1.687 1.00 84.31 82 CYS A CA 1
ATOM 655 C C . CYS A 1 82 ? 19.926 8.286 -0.297 1.00 84.31 82 CYS A C 1
ATOM 657 O O . CYS A 1 82 ? 19.675 7.407 0.529 1.00 84.31 82 CYS A O 1
ATOM 659 N N . LEU A 1 83 ? 19.798 9.587 -0.024 1.00 86.62 83 LEU A N 1
ATOM 660 C CA . LEU A 1 83 ? 19.178 10.086 1.209 1.00 86.62 83 LEU A CA 1
ATOM 661 C C . LEU A 1 83 ? 17.653 10.095 1.108 1.00 86.62 83 LEU A C 1
ATOM 663 O O . LEU A 1 83 ? 16.977 9.863 2.101 1.00 86.62 83 LEU A O 1
ATOM 667 N N . ALA A 1 84 ? 17.143 10.354 -0.092 1.00 86.31 84 ALA A N 1
ATOM 668 C CA . ALA A 1 84 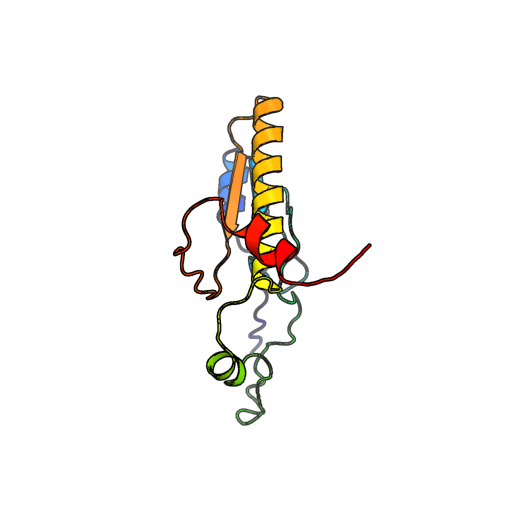? 15.731 10.365 -0.414 1.00 86.31 84 ALA A CA 1
ATOM 669 C C . ALA A 1 84 ? 15.540 9.749 -1.799 1.00 86.31 84 ALA A C 1
ATOM 671 O O . ALA A 1 84 ? 16.397 9.859 -2.682 1.00 86.31 84 ALA A O 1
ATOM 672 N N . SER A 1 85 ? 14.415 9.077 -1.972 1.00 88.69 85 SER A N 1
ATOM 673 C CA . SER A 1 85 ? 13.936 8.589 -3.256 1.00 88.69 85 SER A CA 1
ATOM 674 C C . SER A 1 85 ? 12.428 8.453 -3.161 1.00 88.69 85 SER A C 1
ATOM 676 O 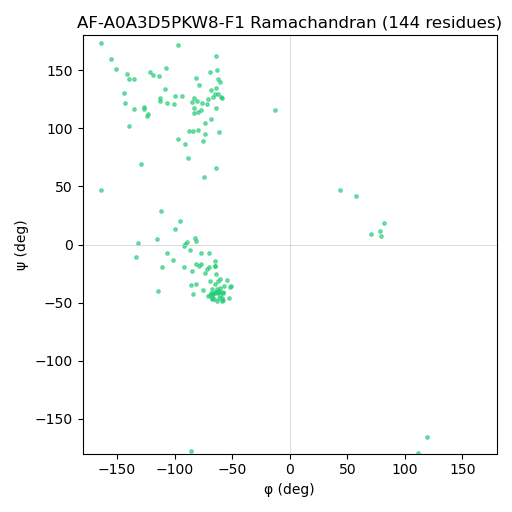O . SER A 1 85 ? 11.906 8.275 -2.066 1.00 88.69 85 SER A O 1
ATOM 678 N N . MET A 1 86 ? 11.743 8.431 -4.302 1.00 88.19 86 MET A N 1
ATOM 679 C CA . MET A 1 86 ? 10.295 8.211 -4.335 1.00 88.19 86 MET A CA 1
ATOM 680 C C . MET A 1 86 ? 9.872 6.961 -3.541 1.00 88.19 86 MET A C 1
ATOM 682 O O . MET A 1 86 ? 8.828 6.969 -2.903 1.00 88.19 86 MET A O 1
ATOM 686 N N . GLN A 1 87 ? 10.692 5.903 -3.553 1.00 87.56 87 GLN A N 1
ATOM 687 C CA . GLN A 1 87 ? 10.424 4.680 -2.791 1.00 87.56 87 GLN A CA 1
ATOM 688 C C . GLN A 1 87 ? 10.604 4.892 -1.284 1.00 87.56 87 GLN A C 1
ATOM 690 O O . GLN A 1 87 ? 9.752 4.467 -0.518 1.00 87.56 87 GLN A O 1
ATOM 695 N N . ILE A 1 88 ? 11.677 5.575 -0.868 1.00 89.12 88 ILE A N 1
ATOM 696 C CA . ILE A 1 88 ? 11.934 5.879 0.550 1.00 89.12 88 ILE A CA 1
ATOM 697 C C . ILE A 1 88 ? 10.823 6.775 1.102 1.00 89.12 88 ILE A C 1
ATOM 699 O O . ILE A 1 88 ? 10.240 6.453 2.129 1.00 89.12 88 ILE A O 1
ATOM 703 N N . ASP A 1 89 ? 10.480 7.847 0.387 1.00 90.69 89 ASP A N 1
ATOM 704 C CA . ASP A 1 89 ? 9.449 8.793 0.819 1.00 90.69 89 ASP A CA 1
ATOM 705 C C . ASP A 1 89 ? 8.076 8.106 0.916 1.00 90.69 89 ASP A C 1
ATOM 707 O O . ASP A 1 89 ? 7.307 8.350 1.847 1.00 90.69 89 ASP A O 1
ATOM 711 N N . TYR A 1 90 ? 7.780 7.200 -0.023 1.00 90.25 90 TYR A N 1
ATOM 712 C CA . TYR A 1 90 ? 6.567 6.389 0.008 1.00 90.25 90 TYR A CA 1
ATOM 713 C C . TYR A 1 90 ? 6.549 5.422 1.198 1.00 90.25 90 TYR A C 1
ATOM 715 O O . TYR A 1 90 ? 5.550 5.341 1.909 1.00 90.25 90 TYR A O 1
ATOM 723 N N . GLU A 1 91 ? 7.644 4.700 1.441 1.00 89.00 91 GLU A N 1
ATOM 724 C CA . GLU A 1 91 ? 7.775 3.785 2.579 1.00 89.00 91 GLU A CA 1
ATOM 725 C C . GLU A 1 91 ? 7.647 4.514 3.925 1.00 89.00 91 GLU A C 1
ATOM 727 O O . GLU A 1 91 ? 6.977 4.015 4.836 1.00 89.00 91 GLU A O 1
ATOM 732 N N . ASP A 1 92 ? 8.224 5.711 4.042 1.00 90.44 92 ASP A N 1
ATOM 733 C CA . ASP A 1 92 ? 8.141 6.539 5.245 1.00 90.44 92 ASP A CA 1
ATOM 734 C C . ASP A 1 92 ? 6.699 6.986 5.535 1.00 90.44 92 ASP A C 1
ATOM 736 O O . ASP A 1 92 ? 6.255 6.938 6.693 1.00 90.44 92 ASP A O 1
ATOM 740 N N . ASP A 1 93 ? 5.933 7.360 4.505 1.00 90.62 93 ASP A N 1
ATOM 741 C CA . ASP A 1 93 ? 4.512 7.694 4.648 1.00 90.62 93 ASP A CA 1
ATOM 742 C C . ASP A 1 93 ? 3.678 6.454 5.015 1.00 90.62 93 ASP A C 1
ATOM 744 O O . ASP A 1 93 ? 2.937 6.468 6.001 1.00 90.62 93 ASP A O 1
ATOM 748 N N . VAL A 1 94 ? 3.881 5.331 4.316 1.00 89.25 94 VAL A N 1
ATOM 749 C CA . VAL A 1 94 ? 3.234 4.036 4.612 1.00 89.25 94 VAL A CA 1
ATOM 750 C C . VAL A 1 94 ? 3.424 3.626 6.068 1.00 89.25 94 VAL A C 1
ATOM 752 O O . VAL A 1 94 ? 2.462 3.232 6.740 1.00 89.25 94 VAL A O 1
ATOM 755 N N . ASN A 1 95 ? 4.653 3.738 6.569 1.00 90.00 95 ASN A N 1
ATOM 756 C CA . ASN A 1 95 ? 4.981 3.404 7.945 1.00 90.00 95 ASN A CA 1
ATOM 757 C C . ASN A 1 95 ? 4.328 4.388 8.925 1.00 90.00 95 ASN A C 1
ATOM 759 O O . ASN A 1 95 ? 3.696 3.974 9.899 1.00 90.00 95 ASN A O 1
ATOM 763 N N . THR A 1 96 ? 4.417 5.691 8.652 1.00 90.38 96 THR A N 1
ATOM 764 C CA . THR A 1 96 ? 3.825 6.732 9.503 1.00 90.38 96 THR A CA 1
ATOM 765 C C . THR A 1 96 ? 2.314 6.555 9.638 1.00 90.38 96 THR A C 1
ATOM 767 O O . THR A 1 96 ? 1.778 6.598 10.751 1.00 90.38 96 THR A O 1
ATOM 770 N N . GLN A 1 97 ? 1.617 6.320 8.528 1.00 90.56 97 GLN A N 1
ATOM 771 C CA . GLN A 1 97 ? 0.170 6.139 8.522 1.00 90.56 97 GLN A CA 1
ATOM 772 C C . GLN A 1 97 ? -0.252 4.838 9.205 1.00 90.56 97 GLN A C 1
ATOM 774 O O . GLN A 1 97 ? -1.177 4.850 10.020 1.00 90.56 97 GLN A O 1
ATOM 779 N N . ALA A 1 98 ? 0.460 3.735 8.965 1.00 87.50 98 ALA A N 1
ATOM 780 C CA . ALA A 1 98 ? 0.149 2.467 9.615 1.00 87.50 98 ALA A CA 1
ATOM 781 C C . ALA A 1 98 ? 0.329 2.527 11.139 1.00 87.50 98 ALA A C 1
ATOM 783 O O . ALA A 1 98 ? -0.510 2.031 11.892 1.00 87.50 98 ALA A O 1
ATOM 784 N N . VAL A 1 99 ? 1.401 3.172 11.608 1.00 88.62 99 VAL A N 1
ATOM 785 C CA . VAL A 1 99 ? 1.648 3.361 13.041 1.00 88.62 99 VAL A CA 1
ATOM 786 C C . VAL A 1 99 ? 0.528 4.184 13.680 1.00 88.62 99 VAL A C 1
ATOM 788 O O . VAL A 1 99 ? -0.001 3.787 14.719 1.00 88.62 99 VAL A O 1
ATOM 791 N N . ARG A 1 100 ? 0.124 5.296 13.052 1.00 89.62 100 ARG A N 1
ATOM 792 C CA . ARG A 1 100 ? -0.998 6.126 13.528 1.00 89.62 100 ARG A CA 1
ATOM 793 C C . ARG A 1 100 ? -2.292 5.320 13.620 1.00 89.62 100 ARG A C 1
ATOM 795 O O . ARG A 1 100 ? -2.925 5.303 14.670 1.00 89.62 100 ARG A O 1
ATOM 802 N N . TRP A 1 101 ? -2.614 4.574 12.569 1.00 87.62 101 TRP A N 1
ATOM 803 C CA . TRP A 1 101 ? -3.812 3.742 12.500 1.00 87.62 101 TRP A CA 1
ATOM 804 C C . TRP A 1 101 ? -3.891 2.707 13.633 1.00 87.62 101 TRP A C 1
ATOM 806 O O . TRP A 1 101 ? -4.951 2.516 14.234 1.00 87.62 101 TRP A O 1
ATOM 816 N N . LEU A 1 102 ? -2.765 2.071 13.976 1.00 85.69 102 LEU A N 1
ATOM 817 C CA . LEU A 1 102 ? -2.685 1.131 15.099 1.00 85.69 102 LEU A CA 1
ATOM 818 C C . LEU A 1 102 ? -2.888 1.825 16.453 1.00 85.69 102 LEU A C 1
ATOM 820 O O . LEU A 1 102 ? -3.598 1.301 17.318 1.00 85.69 102 LEU A O 1
ATOM 824 N N . TYR A 1 103 ? -2.280 2.998 16.653 1.00 89.31 103 TYR A N 1
ATOM 825 C CA . TYR A 1 103 ? -2.447 3.765 17.889 1.00 89.31 103 TYR A CA 1
ATOM 826 C C . TYR A 1 103 ? -3.886 4.247 18.082 1.00 89.31 103 TYR A C 1
ATOM 828 O O . TYR A 1 103 ? -4.416 4.124 19.189 1.00 89.31 103 TYR A O 1
ATOM 836 N N . ASP A 1 104 ? -4.540 4.709 17.018 1.00 89.00 104 ASP A N 1
ATOM 837 C CA . ASP A 1 104 ? -5.928 5.172 17.066 1.00 89.00 104 ASP A CA 1
ATOM 838 C C . ASP A 1 104 ? -6.886 4.048 17.485 1.00 89.00 104 ASP A C 1
ATOM 840 O O . ASP A 1 104 ? -7.772 4.252 18.317 1.00 89.00 104 ASP A O 1
ATOM 844 N N . ARG A 1 105 ? -6.677 2.828 16.980 1.00 85.06 105 ARG A N 1
ATOM 845 C CA . ARG A 1 105 ? -7.484 1.652 17.359 1.00 85.06 105 ARG A CA 1
ATOM 846 C C . ARG A 1 105 ? -7.269 1.233 18.795 1.00 85.06 105 ARG A C 1
ATOM 848 O O . ARG A 1 105 ? -8.227 0.976 19.527 1.00 85.06 105 ARG A O 1
ATOM 855 N N . ARG A 1 106 ? -6.009 1.240 19.232 1.00 83.19 106 ARG A N 1
ATOM 856 C CA . ARG A 1 106 ? -5.680 0.989 20.633 1.00 83.19 106 ARG A CA 1
ATOM 857 C C . ARG A 1 106 ? -6.375 1.996 21.552 1.00 83.19 106 ARG A C 1
ATOM 859 O O . ARG A 1 106 ? -6.896 1.586 22.586 1.00 83.19 106 ARG A O 1
ATOM 866 N N . ALA A 1 107 ? -6.409 3.277 21.182 1.00 87.69 107 ALA A N 1
ATOM 867 C CA . ALA A 1 107 ? -7.087 4.319 21.953 1.00 87.69 107 ALA A CA 1
ATOM 868 C C . ALA A 1 107 ? -8.614 4.120 22.011 1.00 87.69 107 ALA A C 1
ATOM 870 O O . ALA A 1 107 ? -9.222 4.378 23.047 1.00 87.69 107 ALA A O 1
ATOM 871 N N . LYS A 1 108 ? -9.223 3.597 20.939 1.00 84.94 108 LYS A N 1
ATOM 872 C CA . LYS A 1 108 ? -10.653 3.237 20.875 1.00 84.94 108 LYS A CA 1
ATOM 873 C C . LYS A 1 108 ? -11.003 1.923 21.590 1.00 84.94 108 LYS A C 1
ATOM 875 O O . LYS A 1 108 ? -12.179 1.600 21.728 1.00 84.94 108 LYS A O 1
ATOM 880 N N . GLY A 1 109 ? -10.010 1.163 22.059 1.00 82.38 109 GLY A N 1
ATOM 881 C CA . GLY A 1 109 ? -10.214 -0.145 22.692 1.00 82.38 109 GLY A CA 1
ATOM 882 C C . GLY A 1 109 ? -10.467 -1.292 21.705 1.00 82.38 109 GLY A C 1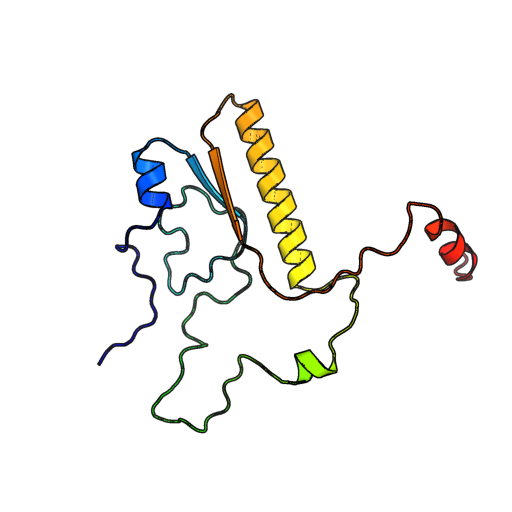
ATOM 883 O O . GLY A 1 109 ? -10.837 -2.390 22.123 1.00 82.38 109 GLY A O 1
ATOM 884 N N . GLU A 1 110 ? -10.241 -1.063 20.412 1.00 75.88 110 GLU A N 1
ATOM 885 C CA . GLU A 1 110 ? -10.411 -2.050 19.347 1.00 75.88 110 GLU A CA 1
ATOM 886 C C . GLU A 1 110 ? -9.184 -2.974 19.300 1.00 75.88 110 GLU A C 1
ATOM 888 O O . GLU A 1 110 ? -8.046 -2.515 19.189 1.00 75.88 110 GLU A O 1
ATOM 893 N N . ARG A 1 111 ? -9.392 -4.294 19.419 1.00 62.75 111 ARG A N 1
ATOM 894 C CA . ARG A 1 111 ? -8.295 -5.285 19.504 1.00 62.75 111 ARG A CA 1
ATOM 895 C C . ARG A 1 111 ? -8.094 -6.130 18.243 1.00 62.75 111 ARG A C 1
ATOM 897 O O . ARG A 1 111 ? -7.113 -6.862 18.174 1.00 62.75 111 ARG A O 1
ATOM 904 N N . ASN A 1 112 ? -8.982 -6.014 17.255 1.00 65.75 112 ASN A N 1
ATOM 905 C CA . ASN A 1 112 ? -9.044 -6.917 16.096 1.00 65.75 112 ASN A CA 1
ATOM 906 C C . ASN A 1 112 ? -8.640 -6.234 14.775 1.00 65.75 112 ASN A C 1
ATOM 908 O O . ASN A 1 112 ? -9.139 -6.599 13.712 1.00 65.75 112 ASN A O 1
ATOM 912 N N . GLY A 1 113 ? -7.773 -5.219 14.832 1.00 63.00 113 GLY A N 1
ATOM 913 C CA . GLY A 1 113 ? -7.263 -4.543 13.638 1.00 63.00 113 GLY A CA 1
ATOM 914 C C . GLY A 1 113 ? -6.081 -5.293 13.024 1.00 63.00 113 GLY A C 1
ATOM 915 O O . GLY A 1 113 ? -5.091 -5.534 13.713 1.00 63.00 113 GLY A O 1
ATOM 916 N N . LEU A 1 114 ? -6.162 -5.625 11.734 1.00 62.22 114 LEU A N 1
ATOM 917 C CA . LEU A 1 114 ? -5.028 -6.109 10.946 1.00 62.22 114 LEU A CA 1
ATOM 918 C C . LEU A 1 114 ? -4.659 -5.069 9.883 1.00 62.22 114 LEU A C 1
ATOM 920 O O . LEU A 1 114 ? -5.484 -4.718 9.040 1.00 62.22 114 LEU A O 1
ATOM 924 N N . THR A 1 115 ? -3.401 -4.628 9.892 1.00 58.94 115 THR A N 1
ATOM 925 C CA . THR A 1 115 ? -2.829 -3.829 8.803 1.00 58.94 115 THR A CA 1
ATOM 926 C C . THR A 1 115 ? -1.990 -4.731 7.909 1.00 58.94 115 THR A C 1
ATOM 928 O O . THR A 1 115 ? -1.021 -5.334 8.373 1.00 58.94 115 THR A O 1
ATOM 931 N N . ALA A 1 116 ? -2.332 -4.815 6.627 1.00 60.47 116 ALA A N 1
ATOM 932 C CA . ALA A 1 116 ? -1.434 -5.370 5.626 1.00 60.47 116 ALA A CA 1
ATOM 933 C C . ALA A 1 116 ? -0.472 -4.262 5.182 1.00 60.47 116 ALA A C 1
ATOM 935 O O . ALA A 1 116 ? -0.906 -3.232 4.665 1.00 60.47 116 ALA A O 1
ATOM 936 N N . GLN A 1 117 ? 0.823 -4.470 5.421 1.00 62.59 117 GLN A N 1
ATOM 937 C CA . GLN A 1 117 ? 1.892 -3.618 4.909 1.00 62.59 117 GLN A CA 1
ATOM 938 C C . GLN A 1 117 ? 2.718 -4.400 3.903 1.00 62.59 117 GLN A C 1
ATOM 940 O O . GLN A 1 117 ? 3.220 -5.483 4.208 1.00 62.59 117 GLN A O 1
ATOM 945 N N . TYR A 1 118 ? 2.867 -3.847 2.706 1.00 57.00 118 TYR A N 1
ATOM 946 C CA . TYR A 1 118 ? 3.713 -4.424 1.675 1.00 57.00 118 TYR A CA 1
ATOM 947 C C . TYR A 1 118 ? 4.555 -3.320 1.040 1.00 57.00 118 TYR A C 1
ATOM 949 O O . TYR A 1 118 ? 4.035 -2.389 0.424 1.00 57.00 118 TYR A O 1
ATOM 957 N N . ALA A 1 119 ? 5.869 -3.438 1.210 1.00 48.59 119 ALA A N 1
ATOM 958 C CA . ALA A 1 119 ? 6.864 -2.615 0.542 1.00 48.59 119 ALA A CA 1
ATOM 959 C C . ALA A 1 119 ? 8.041 -3.506 0.130 1.00 48.59 119 ALA A C 1
ATOM 961 O O . ALA A 1 119 ? 8.842 -3.913 0.973 1.00 48.59 119 ALA A O 1
ATOM 962 N N . PRO A 1 120 ? 8.134 -3.888 -1.150 1.00 44.03 120 PRO A N 1
ATOM 963 C CA . PRO A 1 120 ? 9.396 -4.366 -1.669 1.00 44.03 120 PRO A CA 1
ATOM 964 C C . PRO A 1 120 ? 9.759 -3.571 -2.906 1.00 44.03 120 PRO A C 1
ATOM 966 O O . PRO A 1 120 ? 9.089 -3.707 -3.926 1.00 44.03 120 PRO A O 1
ATOM 969 N N . HIS A 1 121 ? 10.867 -2.837 -2.809 1.00 46.84 121 HIS A N 1
ATOM 970 C CA . HIS A 1 121 ? 11.823 -2.603 -3.889 1.00 46.84 121 HIS A CA 1
ATOM 971 C C . HIS A 1 121 ? 13.221 -2.384 -3.302 1.00 46.84 121 HIS A C 1
ATOM 973 O O . HIS A 1 121 ? 13.380 -1.973 -2.158 1.00 46.84 121 HIS A O 1
ATOM 979 N N . ILE A 1 122 ? 14.259 -2.747 -4.059 1.00 39.16 122 ILE A N 1
ATOM 980 C CA . ILE A 1 122 ? 15.650 -2.730 -3.591 1.00 39.16 122 ILE A CA 1
ATOM 981 C C . ILE A 1 122 ? 16.118 -1.284 -3.380 1.00 39.16 122 ILE A C 1
ATOM 983 O O . ILE A 1 122 ? 16.435 -0.580 -4.332 1.00 39.16 122 ILE A O 1
ATOM 987 N N . CYS A 1 123 ? 16.262 -0.885 -2.118 1.00 32.62 123 CYS A N 1
ATOM 988 C CA . CYS A 1 123 ? 17.194 0.155 -1.703 1.00 32.62 123 CYS A CA 1
ATOM 989 C C . CYS A 1 123 ? 18.112 -0.433 -0.623 1.00 32.62 123 CYS A C 1
ATOM 991 O O . CYS A 1 123 ? 17.683 -0.773 0.482 1.00 32.62 123 CYS A O 1
ATOM 993 N N . ARG A 1 124 ? 19.401 -0.628 -0.940 1.00 32.38 124 ARG A N 1
ATOM 994 C CA . ARG A 1 124 ? 20.387 -1.086 0.052 1.00 32.38 124 ARG A CA 1
ATOM 995 C C . ARG A 1 124 ? 20.740 0.077 0.974 1.00 32.38 124 ARG A C 1
ATOM 997 O O . ARG A 1 124 ? 21.734 0.769 0.769 1.00 32.38 124 ARG A O 1
ATOM 1004 N N . HIS A 1 125 ? 19.983 0.234 2.052 1.00 30.88 125 HIS A N 1
ATOM 1005 C CA . HIS A 1 125 ? 20.444 1.025 3.183 1.00 30.88 125 HIS A CA 1
ATOM 1006 C C . HIS A 1 125 ? 21.516 0.228 3.947 1.00 30.88 125 HIS A C 1
ATOM 1008 O O . HIS A 1 125 ? 21.222 -0.726 4.672 1.00 30.88 125 HIS A O 1
ATOM 1014 N N . ARG A 1 126 ? 22.796 0.590 3.786 1.00 32.81 126 ARG A N 1
ATOM 1015 C CA . ARG A 1 126 ? 23.858 0.075 4.660 1.00 32.81 126 ARG A CA 1
ATOM 1016 C C . ARG A 1 126 ? 23.707 0.769 6.014 1.00 32.81 126 ARG A C 1
ATOM 1018 O O . ARG A 1 126 ? 24.239 1.858 6.203 1.00 32.81 126 ARG A O 1
ATOM 1025 N N . ARG A 1 127 ? 23.016 0.137 6.973 1.00 33.84 127 ARG A N 1
ATOM 1026 C CA . ARG A 1 127 ? 23.106 0.533 8.389 1.00 33.84 127 ARG A CA 1
ATOM 1027 C C . ARG A 1 127 ? 24.556 0.358 8.837 1.00 33.84 127 ARG A C 1
ATOM 1029 O O . ARG A 1 127 ? 25.012 -0.741 9.134 1.00 33.84 127 ARG A O 1
ATOM 1036 N N . GLY A 1 128 ? 25.291 1.458 8.801 1.00 35.81 128 GLY A N 1
ATOM 1037 C CA . GLY A 1 128 ? 26.714 1.516 9.078 1.00 35.81 128 GLY A CA 1
ATOM 1038 C C . GLY A 1 128 ? 27.162 2.945 9.339 1.00 35.81 128 GLY A C 1
ATOM 1039 O O . GLY A 1 128 ? 28.156 3.372 8.774 1.00 35.81 128 GLY A O 1
ATOM 1040 N N . ALA A 1 129 ? 26.438 3.683 10.177 1.00 33.44 129 ALA A N 1
ATOM 1041 C CA . ALA A 1 129 ? 26.953 4.896 10.795 1.00 33.44 129 ALA A CA 1
ATOM 1042 C C . ALA A 1 129 ? 26.417 4.966 12.224 1.00 33.44 129 ALA A C 1
ATOM 1044 O O . ALA A 1 129 ? 25.217 4.869 12.474 1.00 33.44 129 ALA A O 1
ATOM 1045 N N . ARG A 1 130 ? 27.354 5.015 13.166 1.00 30.38 130 ARG A N 1
ATOM 1046 C CA . ARG A 1 130 ? 27.099 5.071 14.599 1.00 30.38 130 ARG A CA 1
ATOM 1047 C C . ARG A 1 130 ? 26.299 6.334 14.911 1.00 30.38 130 ARG A C 1
ATOM 1049 O O . ARG A 1 130 ? 26.562 7.396 14.363 1.00 30.38 130 ARG A O 1
ATOM 1056 N N . SER A 1 131 ? 25.344 6.168 15.813 1.00 34.72 131 SER A N 1
ATOM 1057 C CA . SER A 1 131 ? 24.699 7.187 16.639 1.00 34.72 131 SER A CA 1
ATOM 1058 C C . SER A 1 131 ? 25.380 8.571 16.679 1.00 34.72 131 SER A C 1
ATOM 1060 O O . SER A 1 131 ? 26.453 8.729 17.258 1.00 34.72 131 SER A O 1
ATOM 1062 N N . GLY A 1 132 ? 24.678 9.587 16.175 1.00 33.44 132 GLY A N 1
ATOM 1063 C CA . GLY A 1 132 ? 24.344 10.770 16.977 1.00 33.44 132 GLY A CA 1
ATOM 1064 C C . GLY A 1 132 ? 25.380 11.872 17.222 1.00 33.44 132 GLY A C 1
ATOM 1065 O O . GLY A 1 132 ? 25.058 12.754 18.007 1.00 33.44 132 GLY A O 1
ATOM 1066 N N . LEU A 1 133 ? 26.570 11.884 16.606 1.00 35.25 133 LEU A N 1
ATOM 1067 C CA . LEU A 1 133 ? 27.594 12.904 16.939 1.00 35.25 133 LEU A CA 1
ATOM 1068 C C . LEU A 1 133 ? 28.268 13.642 15.762 1.00 35.25 133 LEU A C 1
ATOM 1070 O O . LEU A 1 133 ? 29.103 14.509 16.008 1.00 35.25 133 LEU A O 1
ATOM 1074 N N . GLU A 1 134 ? 27.923 13.382 14.494 1.00 35.59 134 GLU A N 1
ATOM 1075 C CA . GLU A 1 134 ? 28.609 14.034 13.351 1.00 35.59 134 GLU A CA 1
ATOM 1076 C C . GLU A 1 134 ? 27.863 15.212 12.699 1.00 35.59 134 GLU A C 1
ATOM 1078 O O . GLU A 1 134 ? 28.493 16.007 11.997 1.00 35.59 134 GLU A O 1
ATOM 1083 N N . ASN A 1 135 ? 26.572 15.417 12.985 1.00 34.28 135 ASN A N 1
ATOM 1084 C CA . ASN A 1 135 ? 25.808 16.511 12.362 1.00 34.28 135 ASN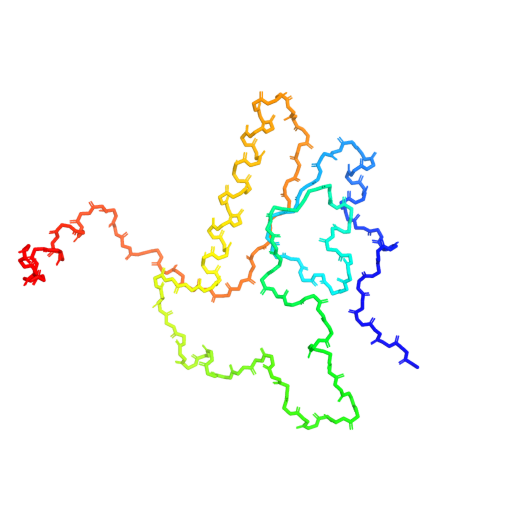 A CA 1
ATOM 1085 C C . ASN A 1 135 ? 26.208 17.921 12.845 1.00 34.28 135 ASN A C 1
ATOM 1087 O O . ASN A 1 135 ? 25.999 18.885 12.115 1.00 34.28 135 ASN A O 1
ATOM 1091 N N . GLU A 1 136 ? 26.874 18.069 13.996 1.00 36.41 136 GLU A N 1
ATOM 1092 C CA . GLU A 1 136 ? 27.413 19.372 14.438 1.00 36.41 136 GLU A CA 1
ATOM 1093 C C . GLU A 1 136 ? 28.770 19.730 13.794 1.00 36.41 136 GLU A C 1
ATOM 1095 O O . GLU A 1 136 ? 29.179 20.895 13.780 1.00 36.41 136 GLU A O 1
ATOM 1100 N N . ARG A 1 137 ? 29.487 18.760 13.202 1.00 34.06 137 ARG A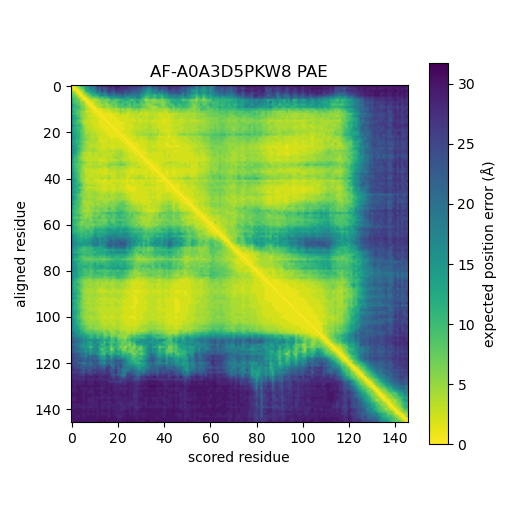 N 1
ATOM 1101 C CA . ARG A 1 137 ? 30.807 19.004 12.580 1.00 34.06 137 ARG A CA 1
ATOM 1102 C C . ARG A 1 137 ? 30.763 19.349 11.097 1.00 34.06 137 ARG A C 1
ATOM 1104 O O . ARG A 1 137 ? 31.732 19.913 10.592 1.00 34.06 137 ARG A O 1
ATOM 1111 N N . LEU A 1 138 ? 29.674 19.032 10.401 1.00 39.00 138 LEU A N 1
ATOM 1112 C CA . LEU A 1 138 ? 29.512 19.390 8.987 1.00 39.00 138 LEU A CA 1
ATOM 1113 C C . LEU A 1 138 ? 28.944 20.805 8.814 1.00 39.00 138 LEU A C 1
ATOM 1115 O O . LEU A 1 138 ? 29.413 21.534 7.944 1.00 39.00 138 LEU A O 1
ATOM 1119 N N . LEU A 1 139 ? 28.058 21.247 9.715 1.00 38.31 139 LEU A N 1
ATOM 1120 C CA . LEU A 1 139 ? 27.521 22.616 9.722 1.00 38.31 139 LEU A CA 1
ATOM 1121 C C . LEU A 1 139 ? 28.545 23.679 10.162 1.00 38.31 139 LEU A C 1
ATOM 1123 O O . LEU A 1 139 ? 28.399 24.843 9.815 1.00 38.31 139 LEU A O 1
ATOM 1127 N N . SER A 1 140 ? 29.611 23.295 10.873 1.00 37.94 140 SER A N 1
ATOM 1128 C CA . SER A 1 140 ? 30.711 24.205 11.243 1.00 37.94 140 SER A CA 1
ATOM 1129 C C . SER A 1 140 ? 31.814 24.319 10.181 1.00 37.94 140 SER A C 1
ATOM 1131 O O . SER A 1 140 ? 32.737 25.115 10.343 1.00 37.94 140 SER A O 1
ATOM 1133 N N . ARG A 1 141 ? 31.746 23.536 9.093 1.00 42.50 141 ARG A N 1
ATOM 1134 C CA . ARG A 1 141 ? 32.742 23.537 8.003 1.00 42.50 141 ARG A CA 1
ATOM 1135 C C . ARG A 1 141 ? 32.224 24.101 6.682 1.00 42.50 141 ARG A C 1
ATOM 1137 O O . ARG A 1 141 ? 33.034 24.511 5.855 1.00 42.50 141 ARG A O 1
ATOM 1144 N N . SER A 1 142 ? 30.911 24.169 6.487 1.00 43.25 142 SER A N 1
ATOM 1145 C CA . SER A 1 142 ? 30.307 24.999 5.447 1.00 43.25 142 SER A CA 1
ATOM 1146 C C . SER A 1 142 ? 30.177 26.418 5.993 1.00 43.25 142 SER A C 1
ATOM 1148 O O . SER A 1 142 ? 29.245 26.694 6.740 1.00 43.25 142 SER A O 1
ATOM 1150 N N . GLY A 1 143 ? 31.125 27.300 5.674 1.00 40.19 143 GLY A N 1
ATOM 1151 C CA . GLY A 1 143 ? 31.080 28.724 6.025 1.00 40.19 143 GLY A CA 1
ATOM 1152 C C . GLY A 1 143 ? 29.924 29.470 5.350 1.00 40.19 143 GLY A C 1
ATOM 1153 O O . GLY A 1 143 ? 30.153 30.323 4.501 1.00 40.19 143 GLY A O 1
ATOM 1154 N N . ILE A 1 144 ? 28.691 29.128 5.711 1.00 41.97 144 ILE A N 1
ATOM 1155 C CA . ILE A 1 144 ? 27.483 29.890 5.424 1.00 41.97 144 ILE A CA 1
ATOM 1156 C C . ILE A 1 144 ? 27.235 30.708 6.688 1.00 41.97 144 ILE A C 1
ATOM 1158 O O . ILE A 1 144 ? 26.652 30.231 7.663 1.00 41.97 144 ILE A O 1
ATOM 1162 N N . ASP A 1 145 ? 27.813 31.905 6.684 1.00 36.00 145 ASP A N 1
ATOM 1163 C CA . ASP A 1 145 ? 27.481 32.963 7.630 1.00 36.00 145 ASP A CA 1
ATOM 1164 C C . ASP A 1 145 ? 26.012 33.377 7.437 1.00 36.00 145 ASP A C 1
ATOM 1166 O O . ASP A 1 145 ? 25.452 33.212 6.349 1.00 36.00 145 ASP A O 1
ATOM 1170 N N . ARG A 1 146 ? 25.392 33.828 8.527 1.00 41.53 146 ARG A N 1
ATOM 1171 C CA . ARG A 1 146 ? 23.968 34.184 8.607 1.00 41.53 146 ARG A CA 1
ATOM 1172 C C . ARG A 1 146 ? 23.605 35.407 7.773 1.00 41.53 146 ARG A C 1
ATOM 1174 O O . ARG A 1 146 ? 24.452 36.315 7.647 1.00 41.53 146 ARG A O 1
#

pLDDT: mean 72.91, std 20.24, range [30.38, 91.25]

Radius of gyration: 21.19 Å; Cα contacts (8 Å, |Δi|>4): 136; chains: 1; bounding box: 49×48×54 Å

Mean predicted aligned error: 12.53 Å

Sequence (146 aa):
MTMLQSFLSATPTFAHYLRLAGYQTCLSGKMHFAGPDQLHEYEERLTTDIYPSDFCWMPNWSEPDAKVAFQDIQNVIETGPCLASMQIDYEDDVNTQAVRWLYDRRAKGERNGLTAQYAPHICRHRRGARSGLENERLLSRSGIDR

Solvent-accessible surface area (backbone atoms only — not comparable to full-atom values): 9563 Å² total; per-residue (Å²): 136,86,84,69,86,54,64,57,74,88,59,85,41,71,42,42,58,39,46,75,71,69,33,48,40,31,37,24,35,50,76,80,48,26,48,92,58,82,48,64,62,32,77,41,68,77,41,73,59,91,60,81,37,64,72,87,83,62,82,57,80,92,46,78,84,60,86,67,90,86,72,64,70,61,61,70,74,69,61,70,87,69,97,72,44,78,66,55,57,48,51,53,49,26,51,53,50,47,53,49,54,54,52,55,34,55,75,73,68,53,85,50,70,46,74,52,74,42,87,89,74,98,70,82,77,76,90,78,75,81,82,94,72,62,76,73,61,56,64,74,66,54,87,74,77,131

Secondary structure (DSSP, 8-state):
--------TTS--HHHHHHHTT-EEEEEE-----SS-S-TT-SEE-S--SS-SSSTT---TT-TTSPPTT--THHHHS----S--HHHHHHHHHHHHHHHHHHHHHHHT---EEEEEE------------SS-SHHHHTTTS----